Protein AF-A0A1G6S9R6-F1 (afdb_monomer_lite)

Radius of gyration: 13.31 Å; chains: 1; bounding box: 25×33×36 Å

pLDDT: mean 92.82, std 8.59, range [42.09, 98.25]

Foldseek 3Di:
DDFDKFFWAWDDKDFLDDDPVVVLVVVSHRWTWTDDQFKIWTHDPNHTDDIWTWAWDDDDQFWTKTWTADPVRFIKMKIFTDPVNQVVCCVVVVAPGKMWIGHPDPSGMITIIGTD

Organism: NCBI:txid686796

Structure (mmCIF, N/CA/C/O backbone):
data_AF-A0A1G6S9R6-F1
#
_entry.id   AF-A0A1G6S9R6-F1
#
loop_
_atom_site.group_PDB
_atom_site.id
_atom_site.type_symbol
_atom_site.label_atom_id
_atom_site.label_alt_id
_atom_site.label_comp_id
_atom_site.label_asym_id
_atom_site.label_entity_id
_atom_site.label_seq_id
_atom_site.pdbx_PDB_ins_code
_atom_site.Cartn_x
_atom_site.Cartn_y
_atom_site.Cartn_z
_atom_site.occupancy
_atom_site.B_iso_or_equiv
_atom_site.auth_seq_id
_atom_site.auth_comp_id
_atom_site.auth_asym_id
_atom_site.auth_atom_id
_atom_site.pdbx_PDB_model_num
ATOM 1 N N . MET A 1 1 ? 7.964 2.02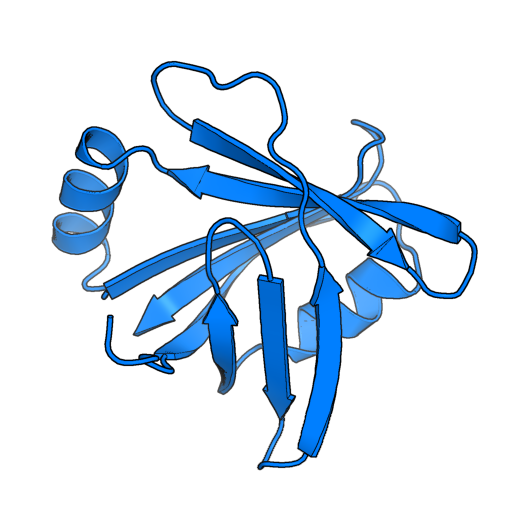0 18.099 1.00 44.84 1 MET A N 1
ATOM 2 C CA . MET A 1 1 ? 6.594 2.490 17.781 1.00 44.84 1 MET A CA 1
ATOM 3 C C . MET A 1 1 ? 5.659 1.297 17.873 1.00 44.84 1 MET A C 1
ATOM 5 O O . MET A 1 1 ? 6.050 0.240 17.399 1.00 44.84 1 MET A O 1
ATOM 9 N N . LYS A 1 2 ? 4.493 1.421 18.526 1.00 42.09 2 LYS A N 1
ATOM 10 C CA . LYS A 1 2 ? 3.493 0.340 18.559 1.00 42.09 2 LYS A CA 1
ATOM 11 C C . LYS A 1 2 ? 2.982 0.097 17.139 1.00 42.09 2 LYS A C 1
ATOM 13 O O . LYS A 1 2 ? 2.649 1.048 16.441 1.00 42.09 2 LYS A O 1
ATOM 18 N N . GLU A 1 3 ? 2.959 -1.159 16.728 1.00 53.91 3 GLU A N 1
ATOM 19 C CA . GLU A 1 3 ? 2.417 -1.600 15.448 1.00 53.91 3 GLU A CA 1
ATOM 20 C C . GLU A 1 3 ? 0.889 -1.453 15.508 1.00 53.91 3 GLU A C 1
ATOM 22 O O . GLU A 1 3 ? 0.230 -2.136 16.292 1.00 53.91 3 GLU A O 1
ATOM 27 N N . VAL A 1 4 ? 0.326 -0.496 14.769 1.00 69.56 4 VAL A N 1
ATOM 28 C CA . VAL A 1 4 ? -1.124 -0.258 14.731 1.00 69.56 4 VAL A CA 1
ATOM 29 C C . VAL A 1 4 ? -1.668 -0.875 13.448 1.00 69.56 4 VAL A C 1
ATOM 31 O O . VAL A 1 4 ? -1.180 -0.568 12.362 1.00 69.56 4 VAL A O 1
ATOM 34 N N . SER A 1 5 ? -2.647 -1.767 13.592 1.00 81.88 5 SER A N 1
ATOM 35 C CA . SER A 1 5 ? -3.412 -2.336 12.481 1.00 81.88 5 SER A CA 1
ATOM 36 C C . SER A 1 5 ? -4.670 -1.502 12.271 1.00 81.88 5 SER A C 1
ATOM 38 O O . SER A 1 5 ? -5.310 -1.117 13.250 1.00 81.88 5 SER A O 1
ATOM 40 N N . PHE A 1 6 ? -5.020 -1.237 11.017 1.00 94.06 6 PHE A N 1
ATOM 41 C CA . PHE A 1 6 ? -6.248 -0.535 10.637 1.00 94.06 6 PHE A CA 1
ATOM 42 C C . PHE A 1 6 ? -7.066 -1.384 9.678 1.00 94.06 6 PHE A C 1
ATOM 44 O O . PHE A 1 6 ? -6.505 -2.219 8.970 1.00 94.06 6 PHE A O 1
ATOM 51 N N . THR A 1 7 ? -8.368 -1.131 9.592 1.00 96.94 7 THR A N 1
ATOM 52 C CA . THR A 1 7 ? -9.202 -1.799 8.590 1.00 96.94 7 THR A CA 1
ATOM 53 C C . THR A 1 7 ? -9.147 -1.013 7.284 1.00 96.94 7 THR A C 1
ATOM 55 O O . THR A 1 7 ? -9.414 0.191 7.257 1.00 96.94 7 THR A O 1
ATOM 58 N N . ALA A 1 8 ? -8.795 -1.680 6.187 1.00 97.75 8 ALA A N 1
ATOM 59 C CA . ALA A 1 8 ? -8.860 -1.091 4.859 1.00 97.75 8 ALA A CA 1
ATOM 60 C C . ALA A 1 8 ? -10.309 -0.992 4.381 1.00 97.75 8 ALA A C 1
ATOM 62 O O . ALA A 1 8 ? -11.074 -1.948 4.447 1.00 97.75 8 ALA A O 1
ATOM 63 N N . LYS A 1 9 ? -10.660 0.172 3.844 1.00 97.88 9 LYS A N 1
ATOM 64 C CA . LYS A 1 9 ? -11.896 0.423 3.115 1.00 97.88 9 LYS A CA 1
ATOM 65 C C . LYS A 1 9 ? -11.546 0.812 1.688 1.00 97.88 9 LYS A C 1
ATOM 67 O O . LYS A 1 9 ? -10.861 1.818 1.476 1.00 97.88 9 LYS A O 1
ATOM 72 N N . TYR A 1 10 ? -12.015 0.040 0.717 1.00 97.62 10 TYR A N 1
ATOM 73 C CA . TYR A 1 10 ? -11.877 0.372 -0.696 1.00 97.62 10 TYR A CA 1
ATOM 74 C C . TYR A 1 10 ? -12.491 1.748 -0.976 1.00 97.62 10 TYR A C 1
ATOM 76 O O . TYR A 1 10 ? -13.603 2.055 -0.540 1.00 97.62 10 TYR A O 1
ATOM 84 N N . TRP A 1 11 ? -11.757 2.588 -1.707 1.00 96.56 11 TRP A N 1
ATOM 85 C CA . TRP A 1 11 ? -12.226 3.922 -2.074 1.00 96.56 11 TRP A CA 1
ATOM 86 C C . TRP A 1 11 ? -12.452 4.066 -3.573 1.00 96.56 11 TRP A C 1
ATOM 88 O O . TRP A 1 11 ? -13.544 4.432 -4.004 1.00 96.56 11 TRP A O 1
ATOM 98 N N . LYS A 1 12 ? -11.414 3.809 -4.369 1.00 96.81 12 LYS A N 1
ATOM 99 C CA . LYS A 1 12 ? -11.458 3.927 -5.829 1.00 96.81 12 LYS A CA 1
ATOM 100 C C . LYS A 1 12 ? -10.318 3.134 -6.459 1.00 96.81 12 LYS A C 1
ATOM 102 O O . LYS A 1 12 ? -9.329 2.824 -5.794 1.00 96.81 12 LYS A O 1
ATOM 107 N N . SER A 1 13 ? -10.413 2.882 -7.757 1.00 96.75 13 SER A N 1
ATOM 108 C CA . SER A 1 13 ? -9.332 2.287 -8.537 1.00 96.75 13 SER A CA 1
ATOM 109 C C . SER A 1 13 ? -9.292 2.840 -9.958 1.00 96.75 13 SER A C 1
ATOM 111 O O . SER A 1 13 ? -10.300 3.301 -10.490 1.00 96.75 13 SER A O 1
ATOM 113 N N . THR A 1 14 ? -8.109 2.774 -10.556 1.00 96.69 14 THR A N 1
ATOM 114 C CA . THR A 1 14 ? -7.872 2.946 -11.987 1.00 96.69 14 THR A CA 1
ATOM 115 C C . THR A 1 14 ? -7.122 1.709 -12.454 1.00 96.69 14 THR A C 1
ATOM 117 O O . THR A 1 14 ? -6.018 1.456 -11.979 1.00 96.69 14 THR A O 1
ATOM 120 N N . ILE A 1 15 ? -7.705 0.930 -13.359 1.00 95.88 15 ILE A N 1
ATOM 121 C CA . ILE A 1 15 ? -7.108 -0.308 -13.869 1.00 95.88 15 ILE A CA 1
ATOM 122 C C . ILE A 1 15 ? -7.104 -0.221 -15.393 1.00 95.88 15 ILE A C 1
ATOM 124 O O . ILE A 1 15 ? -8.146 -0.349 -16.026 1.00 95.88 15 ILE A O 1
ATOM 128 N N . ILE A 1 16 ? -5.934 0.045 -15.970 1.00 96.06 16 ILE A N 1
ATOM 129 C CA . ILE A 1 16 ? -5.725 0.043 -17.424 1.00 96.06 16 ILE A CA 1
ATOM 130 C C . ILE A 1 16 ? -5.303 -1.362 -17.860 1.00 96.06 16 ILE A C 1
ATOM 132 O O . ILE A 1 16 ? -5.828 -1.898 -18.834 1.00 96.06 16 ILE A O 1
ATOM 136 N N . LYS A 1 17 ? -4.395 -1.985 -17.099 1.00 93.12 17 LYS A N 1
ATOM 137 C CA . LYS A 1 17 ? -3.957 -3.368 -17.299 1.00 93.12 17 LYS A CA 1
ATOM 138 C C . LYS A 1 17 ? -3.990 -4.143 -15.988 1.00 93.12 17 LYS A C 1
ATOM 140 O O . LYS A 1 17 ? -3.299 -3.800 -15.028 1.00 93.12 17 LYS A O 1
ATOM 145 N N . GLU A 1 18 ? -4.773 -5.215 -15.977 1.00 92.38 18 GLU A N 1
ATOM 146 C CA . GLU A 1 18 ? -4.855 -6.134 -14.846 1.00 92.38 18 GLU A CA 1
ATOM 147 C C . GLU A 1 18 ? -3.637 -7.058 -14.751 1.00 92.38 18 GLU A C 1
ATOM 149 O O . GLU A 1 18 ? -3.089 -7.535 -15.746 1.00 92.38 18 GLU A O 1
ATOM 154 N N . ASN A 1 19 ? -3.268 -7.384 -13.517 1.00 90.81 19 ASN A N 1
ATOM 155 C CA . ASN A 1 19 ? -2.349 -8.463 -13.170 1.00 90.81 19 ASN A CA 1
ATOM 156 C C . ASN A 1 19 ? -2.794 -9.169 -11.873 1.00 90.81 19 ASN A C 1
ATOM 158 O O . ASN A 1 19 ? -3.807 -8.805 -11.264 1.00 90.81 19 ASN A O 1
ATOM 162 N N . ALA A 1 20 ? -2.042 -10.187 -11.446 1.00 92.62 20 ALA A N 1
ATOM 163 C CA . ALA A 1 20 ? -2.351 -10.946 -10.234 1.00 92.62 20 ALA A CA 1
ATOM 164 C C . ALA 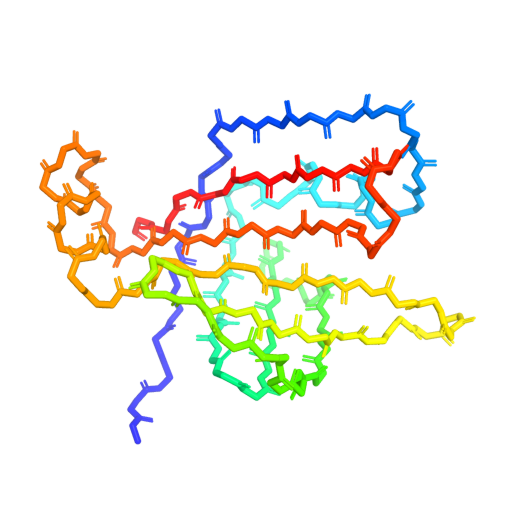A 1 20 ? -2.480 -10.045 -8.992 1.00 92.62 20 ALA A C 1
ATOM 166 O O . ALA A 1 20 ? -3.433 -10.197 -8.229 1.00 92.62 20 ALA A O 1
ATOM 167 N N . LEU A 1 21 ? -1.591 -9.057 -8.846 1.00 94.44 21 LEU A N 1
ATOM 168 C CA . LEU A 1 21 ? -1.613 -8.128 -7.719 1.00 94.44 21 LEU A CA 1
ATOM 169 C C . LEU A 1 21 ? -2.862 -7.245 -7.713 1.00 94.44 21 LEU A C 1
ATOM 171 O O . LEU A 1 21 ? -3.480 -7.086 -6.670 1.00 94.44 21 LEU A O 1
ATOM 175 N N . SER A 1 22 ? -3.271 -6.702 -8.861 1.00 95.62 22 SER A N 1
ATOM 176 C CA . SER A 1 22 ? -4.484 -5.878 -8.942 1.00 95.62 22 SER A CA 1
ATOM 177 C C . SER A 1 22 ? -5.744 -6.661 -8.555 1.00 95.62 22 SER A C 1
ATOM 179 O O . SER A 1 22 ? -6.562 -6.159 -7.787 1.00 95.62 22 SER A O 1
ATOM 181 N N . ARG A 1 23 ? -5.866 -7.922 -9.001 1.00 95.12 23 ARG A N 1
ATOM 182 C CA . ARG A 1 23 ? -6.992 -8.798 -8.643 1.00 95.12 23 ARG A CA 1
ATOM 183 C C . ARG A 1 23 ? -6.988 -9.149 -7.161 1.00 95.12 23 ARG A C 1
ATOM 185 O O . ARG A 1 23 ? -8.035 -9.111 -6.527 1.00 95.12 23 ARG A O 1
ATOM 192 N N . MET A 1 24 ? -5.812 -9.447 -6.609 1.00 95.44 24 MET A N 1
ATOM 193 C CA . MET A 1 24 ? -5.645 -9.686 -5.176 1.00 95.44 24 MET A CA 1
ATOM 194 C C . MET A 1 24 ? -6.027 -8.443 -4.364 1.00 95.44 24 MET A C 1
ATOM 196 O O . MET A 1 24 ? -6.785 -8.544 -3.404 1.00 95.44 24 MET A O 1
ATOM 200 N N . ALA A 1 25 ? -5.558 -7.268 -4.786 1.00 96.69 25 ALA A N 1
ATOM 201 C CA . ALA A 1 25 ? -5.768 -6.020 -4.073 1.00 96.69 25 ALA A CA 1
ATOM 202 C C . ALA A 1 25 ? -7.237 -5.591 -4.014 1.00 96.69 25 ALA A C 1
ATOM 204 O O . ALA A 1 25 ? -7.662 -5.051 -2.999 1.00 96.69 25 ALA A O 1
ATOM 205 N N . LEU A 1 26 ? -8.047 -5.880 -5.036 1.00 96.69 26 LEU A N 1
ATOM 206 C CA . LEU A 1 26 ? -9.497 -5.647 -4.969 1.00 96.69 26 LEU A CA 1
ATOM 207 C C . LEU A 1 26 ? -10.176 -6.421 -3.821 1.00 96.69 26 LEU A C 1
ATOM 209 O O . LEU A 1 26 ? -11.213 -5.987 -3.329 1.00 96.69 26 LEU A O 1
ATOM 213 N N . GLY A 1 27 ? -9.577 -7.523 -3.357 1.00 95.94 27 GLY A N 1
ATOM 214 C CA . GLY A 1 27 ? -10.041 -8.301 -2.207 1.00 95.94 27 GLY A CA 1
ATOM 215 C C . GLY A 1 27 ? -9.596 -7.771 -0.839 1.00 95.94 27 GLY A C 1
ATOM 216 O O . GLY A 1 27 ? -9.883 -8.413 0.167 1.00 95.94 27 GLY A O 1
ATOM 217 N N . PHE A 1 28 ? -8.887 -6.639 -0.772 1.00 97.12 28 PHE A N 1
ATOM 218 C CA . PHE A 1 28 ? -8.414 -6.065 0.496 1.00 97.12 28 PHE A CA 1
ATOM 219 C C . PHE A 1 28 ? -9.465 -5.213 1.224 1.00 97.12 28 PHE A C 1
ATOM 221 O O . PHE A 1 28 ? -9.183 -4.700 2.304 1.00 97.12 28 PHE A O 1
ATOM 228 N N . ASP A 1 29 ? -10.669 -5.043 0.671 1.00 97.31 29 ASP A N 1
ATOM 229 C CA . ASP A 1 2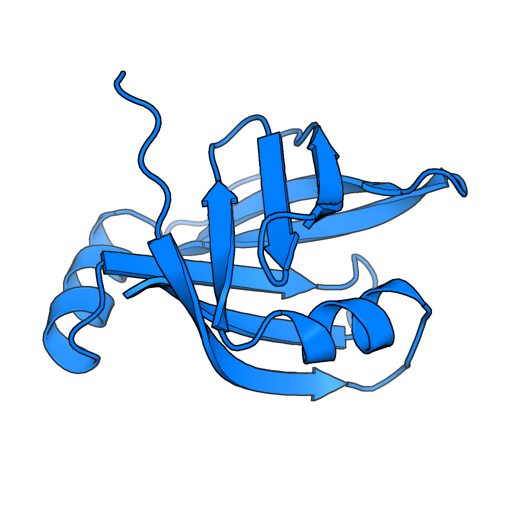9 ? -11.752 -4.359 1.384 1.00 97.31 29 ASP A CA 1
ATOM 230 C C . ASP A 1 29 ? -12.143 -5.130 2.658 1.00 97.31 29 ASP A C 1
ATOM 232 O O . ASP A 1 29 ? -12.375 -6.340 2.631 1.00 97.31 29 ASP A O 1
ATOM 236 N N . GLY A 1 30 ? -12.163 -4.434 3.794 1.00 97.31 30 GLY A N 1
ATOM 237 C CA . GLY A 1 30 ? -12.360 -5.023 5.118 1.00 97.31 30 GLY A CA 1
ATOM 238 C C . GLY A 1 30 ? -11.149 -5.780 5.679 1.00 97.31 30 GLY A C 1
ATOM 239 O O . GLY A 1 30 ? -11.278 -6.411 6.728 1.00 97.31 30 GLY A O 1
ATOM 240 N N . ALA A 1 31 ? -9.989 -5.751 5.015 1.00 97.62 31 ALA A N 1
ATOM 241 C CA . ALA A 1 31 ? -8.780 -6.416 5.495 1.00 97.62 31 ALA A CA 1
ATOM 242 C C . ALA A 1 31 ? -8.090 -5.631 6.620 1.00 97.62 31 ALA A C 1
ATOM 244 O O . ALA A 1 31 ? -8.112 -4.399 6.643 1.00 97.62 31 ALA A O 1
ATOM 245 N N . ASP A 1 32 ? -7.406 -6.349 7.507 1.00 97.38 32 ASP A N 1
ATOM 246 C CA . ASP A 1 32 ? -6.491 -5.762 8.480 1.00 97.38 32 ASP A CA 1
ATOM 247 C C . ASP A 1 32 ? -5.186 -5.394 7.778 1.00 97.38 32 ASP A C 1
ATOM 249 O O . ASP A 1 32 ? -4.502 -6.259 7.225 1.00 97.38 32 ASP A O 1
ATOM 253 N N . VAL A 1 33 ? -4.830 -4.114 7.808 1.00 97.12 33 VAL A N 1
ATOM 254 C CA . VAL A 1 33 ? -3.630 -3.576 7.174 1.00 97.12 33 VAL A CA 1
ATOM 255 C C . VAL A 1 33 ? -2.692 -3.016 8.225 1.00 97.12 33 VAL A C 1
ATOM 257 O O . VAL A 1 33 ? -3.031 -2.100 8.980 1.00 97.12 33 VAL A O 1
ATOM 260 N N . LYS A 1 34 ? -1.460 -3.514 8.198 1.00 95.50 34 LYS A N 1
ATOM 261 C CA . LYS A 1 34 ? -0.314 -2.902 8.863 1.00 95.50 34 LYS A CA 1
ATOM 262 C C . LYS A 1 34 ? 0.628 -2.388 7.789 1.00 95.50 34 LYS A C 1
ATOM 264 O O . LYS A 1 34 ? 1.068 -3.134 6.919 1.00 95.50 34 LYS A O 1
ATOM 269 N N . ILE A 1 35 ? 0.933 -1.101 7.842 1.00 93.25 35 ILE A N 1
ATOM 270 C CA . ILE A 1 35 ? 1.757 -0.437 6.836 1.00 93.25 35 ILE A CA 1
ATOM 271 C C . ILE A 1 35 ? 2.750 0.497 7.518 1.00 93.25 35 ILE A C 1
ATOM 273 O O . ILE A 1 35 ? 2.386 1.326 8.352 1.00 93.25 35 ILE A O 1
ATOM 277 N N . SER A 1 36 ? 4.016 0.367 7.145 1.00 91.25 36 SER A N 1
ATOM 278 C CA . SER A 1 36 ? 5.106 1.247 7.547 1.00 91.25 36 SER A CA 1
ATOM 279 C C . SER A 1 36 ? 5.875 1.711 6.311 1.00 91.25 36 SER A C 1
ATOM 281 O O . SER A 1 36 ? 5.490 1.438 5.176 1.00 91.25 36 SER A O 1
ATOM 283 N N . ASP A 1 37 ? 6.974 2.420 6.533 1.00 91.19 37 ASP A N 1
ATOM 284 C CA . ASP A 1 37 ? 7.868 2.855 5.459 1.00 91.19 37 ASP A CA 1
ATOM 285 C C . ASP A 1 37 ? 8.794 1.723 4.974 1.00 91.19 37 ASP A C 1
ATOM 287 O O . ASP A 1 37 ? 9.509 1.868 3.986 1.00 91.19 37 ASP A O 1
ATOM 291 N N . THR A 1 38 ? 8.782 0.582 5.670 1.00 94.31 38 THR A N 1
ATOM 292 C CA . THR A 1 38 ? 9.654 -0.565 5.398 1.00 94.31 38 THR A CA 1
ATOM 293 C C . THR A 1 38 ? 8.901 -1.844 5.096 1.00 94.31 38 THR A C 1
ATOM 295 O O . THR A 1 38 ? 9.499 -2.740 4.515 1.00 94.31 38 THR A O 1
ATOM 298 N N . ASN A 1 39 ? 7.623 -1.964 5.460 1.00 95.12 39 ASN A N 1
ATOM 299 C CA . ASN A 1 39 ? 6.843 -3.174 5.226 1.00 95.12 39 ASN A CA 1
ATOM 300 C C . ASN A 1 39 ? 5.356 -2.863 5.036 1.00 95.12 39 ASN A C 1
ATOM 302 O O . ASN A 1 39 ? 4.834 -1.866 5.540 1.00 95.12 39 ASN A O 1
ATOM 306 N N . ILE A 1 40 ? 4.668 -3.775 4.360 1.00 95.50 40 ILE A N 1
ATOM 307 C CA . ILE A 1 40 ? 3.211 -3.861 4.329 1.00 95.50 40 ILE A CA 1
ATOM 308 C C . ILE A 1 40 ? 2.794 -5.300 4.626 1.00 95.50 40 ILE A C 1
ATOM 310 O O . ILE A 1 40 ? 3.419 -6.238 4.137 1.00 95.50 40 ILE A O 1
ATOM 314 N N . GLU A 1 41 ? 1.747 -5.456 5.427 1.00 96.56 41 GLU A N 1
ATOM 315 C CA . GLU A 1 41 ? 1.120 -6.725 5.787 1.00 96.56 41 GLU A CA 1
ATOM 316 C C . GLU A 1 41 ? -0.400 -6.557 5.706 1.00 96.56 41 GLU A C 1
ATOM 318 O O . GLU A 1 41 ? -0.952 -5.589 6.234 1.00 96.56 41 GLU A O 1
ATOM 323 N N . ILE A 1 42 ? -1.071 -7.494 5.036 1.00 97.12 42 ILE A N 1
ATOM 324 C CA . ILE A 1 42 ? -2.521 -7.489 4.843 1.00 97.12 42 ILE A CA 1
ATOM 325 C C . ILE A 1 42 ? -3.079 -8.853 5.222 1.00 97.12 42 ILE A C 1
ATOM 327 O O . ILE A 1 42 ? -2.678 -9.885 4.666 1.00 97.12 42 ILE A O 1
ATOM 331 N N . LYS A 1 43 ? -4.035 -8.849 6.153 1.00 97.25 43 LYS A N 1
ATOM 332 C CA . LYS A 1 43 ? -4.743 -10.047 6.598 1.00 97.25 43 LYS A CA 1
ATOM 333 C C . LYS A 1 43 ? -6.223 -9.971 6.272 1.00 97.25 43 LYS A C 1
ATOM 335 O O . LYS A 1 43 ? -6.896 -9.003 6.605 1.00 97.25 43 LYS A O 1
ATOM 340 N N . VAL A 1 44 ? -6.750 -11.037 5.681 1.00 95.12 44 VAL A N 1
ATOM 341 C CA . VAL A 1 44 ? -8.182 -11.188 5.407 1.00 95.12 44 VAL A CA 1
ATOM 342 C C . VAL A 1 44 ? -8.725 -12.265 6.333 1.00 95.12 44 VAL A C 1
ATOM 344 O O . VAL A 1 44 ? -8.275 -13.413 6.293 1.00 95.12 44 VAL A O 1
ATOM 347 N N . LYS A 1 45 ? -9.687 -11.900 7.191 1.00 93.12 45 LYS A N 1
ATOM 348 C CA . LYS A 1 45 ? -10.261 -12.803 8.210 1.00 93.12 45 LYS A CA 1
ATOM 349 C C . LYS A 1 45 ? -9.174 -13.472 9.072 1.00 93.12 45 LYS A C 1
ATOM 351 O O . LYS A 1 45 ? -9.217 -14.674 9.311 1.00 93.12 45 LYS A O 1
ATOM 356 N N . GLY A 1 46 ? -8.159 -12.700 9.470 1.00 92.12 46 GLY A N 1
ATOM 357 C CA . GLY A 1 46 ? -7.026 -13.166 10.278 1.00 92.12 46 GLY A CA 1
ATOM 358 C C . GLY A 1 46 ? -5.924 -13.922 9.520 1.00 92.12 46 GLY A C 1
ATOM 359 O O . GLY A 1 46 ? -4.845 -14.113 10.077 1.00 92.12 46 GLY A O 1
ATOM 360 N N . ASN A 1 47 ? -6.137 -14.301 8.257 1.00 95.44 47 ASN A N 1
ATOM 361 C CA . ASN A 1 47 ? -5.135 -15.009 7.458 1.00 95.44 47 ASN A CA 1
ATOM 362 C C . ASN A 1 47 ? -4.243 -14.025 6.708 1.00 95.44 47 ASN A C 1
ATOM 364 O O . ASN A 1 47 ? -4.755 -13.109 6.069 1.00 95.44 47 ASN A O 1
ATOM 368 N N . LEU A 1 48 ? -2.926 -14.231 6.752 1.00 95.56 48 LEU A N 1
ATOM 369 C CA . LEU A 1 48 ? -1.975 -13.450 5.964 1.00 95.56 48 LEU A CA 1
ATOM 370 C C . LEU A 1 48 ? -2.170 -13.733 4.471 1.00 95.56 48 LEU A C 1
ATOM 372 O O . LEU A 1 48 ? -1.989 -14.864 4.035 1.00 95.56 48 LEU A O 1
ATOM 376 N N . VAL A 1 49 ? -2.546 -12.704 3.709 1.00 95.62 49 VAL A N 1
ATOM 377 C CA . VAL A 1 49 ? -2.787 -12.808 2.258 1.00 95.62 49 VAL A CA 1
ATOM 378 C C . VAL A 1 49 ? -1.711 -12.083 1.461 1.00 95.62 49 VAL A C 1
ATOM 380 O O . VAL A 1 49 ? -1.393 -12.489 0.348 1.00 95.62 49 VAL A O 1
ATOM 383 N N . PHE A 1 50 ? -1.143 -11.016 2.018 1.00 95.69 50 PHE A N 1
ATOM 384 C CA . PHE A 1 50 ? -0.118 -10.242 1.338 1.00 95.69 50 PHE A CA 1
ATOM 385 C C . PHE A 1 50 ? 0.887 -9.682 2.334 1.00 95.69 50 PHE A C 1
ATOM 387 O O . PHE A 1 50 ? 0.507 -9.118 3.361 1.00 95.69 50 PHE A O 1
ATOM 394 N N . HIS A 1 51 ? 2.169 -9.809 2.012 1.00 95.50 51 HIS A N 1
ATOM 395 C CA . HIS A 1 51 ? 3.238 -9.126 2.719 1.00 95.50 51 HIS A CA 1
ATOM 396 C C . HIS A 1 51 ? 4.366 -8.757 1.761 1.00 95.50 51 HIS A C 1
ATOM 398 O O . HIS A 1 51 ? 4.629 -9.463 0.793 1.00 95.50 51 HIS A O 1
ATOM 404 N N . SER A 1 52 ? 5.049 -7.651 2.039 1.00 95.88 52 SER A N 1
ATOM 405 C CA . SER A 1 52 ? 6.246 -7.261 1.295 1.00 95.88 52 SER A CA 1
ATOM 406 C C . SER A 1 52 ? 7.097 -6.306 2.110 1.00 95.88 52 SER A C 1
ATOM 408 O O . SER A 1 52 ? 6.576 -5.413 2.784 1.00 95.88 52 SER A O 1
ATOM 410 N N . THR A 1 53 ? 8.413 -6.430 1.959 1.00 95.88 53 THR A N 1
ATOM 411 C CA . THR A 1 53 ? 9.345 -5.363 2.326 1.00 95.88 53 THR A CA 1
ATOM 412 C C . THR A 1 53 ? 9.247 -4.229 1.310 1.00 95.88 53 THR A C 1
ATOM 414 O O . THR A 1 53 ? 8.980 -4.448 0.127 1.00 95.88 53 THR A O 1
ATOM 417 N N . LEU A 1 54 ? 9.445 -3.010 1.789 1.00 96.75 54 LEU A N 1
ATOM 418 C CA . LEU A 1 54 ? 9.333 -1.767 1.052 1.00 96.75 54 LEU A CA 1
ATOM 419 C C . LEU A 1 54 ? 10.672 -1.026 1.082 1.00 96.75 54 LEU A C 1
ATOM 421 O O . LEU A 1 54 ? 11.366 -0.994 2.099 1.00 96.75 54 LEU A O 1
ATOM 425 N N . LYS A 1 55 ? 11.028 -0.413 -0.046 1.00 96.88 55 LYS A N 1
ATOM 426 C CA . LYS A 1 55 ? 12.172 0.493 -0.176 1.00 96.88 55 LYS A CA 1
ATOM 427 C C . LYS A 1 55 ? 11.673 1.870 -0.604 1.00 96.88 55 LYS A C 1
ATOM 429 O O . LYS A 1 55 ? 10.871 1.934 -1.534 1.00 96.88 55 LYS A O 1
ATOM 434 N N . PRO A 1 56 ? 12.124 2.967 0.021 1.00 95.06 56 PRO A N 1
ATOM 435 C CA . PRO A 1 56 ? 11.681 4.301 -0.360 1.00 95.06 56 PRO A CA 1
ATOM 436 C C . PRO A 1 56 ? 12.045 4.608 -1.818 1.00 95.06 56 PRO A C 1
ATOM 438 O O . PRO A 1 56 ? 13.127 4.262 -2.294 1.00 95.06 56 PRO A O 1
ATOM 441 N N . LEU A 1 57 ? 11.121 5.254 -2.519 1.00 94.19 57 LEU A N 1
ATOM 442 C CA . LEU A 1 57 ? 11.340 5.888 -3.817 1.00 94.19 57 LEU A CA 1
ATOM 443 C C . LEU A 1 57 ? 11.529 7.401 -3.613 1.00 94.19 57 LEU A C 1
ATOM 445 O O . LEU A 1 57 ? 11.176 7.910 -2.545 1.00 94.19 57 LEU A O 1
ATOM 449 N N . PRO A 1 58 ? 12.069 8.133 -4.608 1.00 88.75 58 PRO A N 1
ATOM 450 C CA . PRO A 1 58 ? 12.144 9.589 -4.545 1.00 88.75 58 PRO A CA 1
ATOM 451 C C . PRO A 1 58 ? 10.782 10.188 -4.182 1.00 88.75 58 PRO A C 1
ATOM 453 O O . PRO A 1 58 ? 9.775 9.886 -4.824 1.00 88.75 58 PRO A O 1
ATOM 456 N N . SER A 1 59 ? 10.755 10.986 -3.117 1.00 76.44 59 SER A N 1
ATOM 457 C CA . SER A 1 59 ? 9.537 11.616 -2.620 1.00 76.44 59 SER A CA 1
ATOM 458 C C . SER A 1 59 ? 9.208 12.881 -3.404 1.00 76.44 59 SER A C 1
ATOM 460 O O . SER A 1 59 ? 10.093 13.577 -3.906 1.00 76.44 59 SER A O 1
ATOM 462 N N . ASP A 1 60 ? 7.917 13.197 -3.467 1.00 86.06 60 ASP A N 1
ATOM 463 C CA . ASP A 1 60 ? 7.430 14.512 -3.867 1.00 86.06 60 ASP A CA 1
ATOM 464 C C . ASP A 1 60 ? 6.788 15.215 -2.647 1.00 86.06 60 ASP A C 1
ATOM 466 O O . ASP A 1 60 ? 6.554 14.579 -1.616 1.00 86.06 60 ASP A O 1
ATOM 470 N N . PRO A 1 61 ? 6.516 16.532 -2.696 1.00 86.06 61 PRO A N 1
ATOM 471 C CA . PRO A 1 61 ? 5.974 17.263 -1.542 1.00 86.06 61 PRO A CA 1
ATOM 472 C C . PRO A 1 61 ? 4.611 16.752 -1.030 1.00 86.06 61 PRO A C 1
ATOM 474 O O . PRO A 1 61 ? 4.232 16.991 0.123 1.00 86.06 61 PRO A O 1
ATOM 477 N N . TRP A 1 62 ? 3.851 16.062 -1.878 1.00 89.50 62 TRP A N 1
ATOM 478 C CA . TRP A 1 62 ? 2.485 15.613 -1.628 1.00 89.50 62 TRP A CA 1
ATOM 479 C C . TRP A 1 62 ? 2.404 14.128 -1.297 1.00 89.50 62 TRP A C 1
ATOM 481 O O . TRP A 1 62 ? 1.501 13.726 -0.557 1.00 89.50 62 TRP A O 1
ATOM 491 N N . THR A 1 63 ? 3.321 13.313 -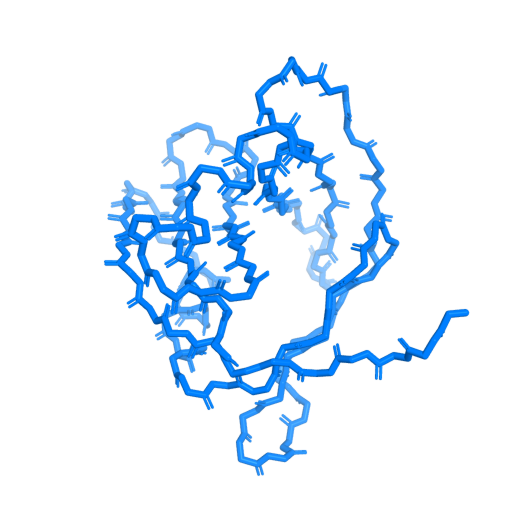1.823 1.00 92.62 63 THR A N 1
ATOM 492 C CA . THR A 1 63 ? 3.302 11.862 -1.638 1.00 92.62 63 THR A CA 1
ATOM 493 C C . THR A 1 63 ? 4.653 11.269 -1.259 1.00 92.62 63 THR A C 1
ATOM 495 O O . THR A 1 63 ? 5.726 11.726 -1.650 1.00 92.62 63 THR A O 1
ATOM 498 N N . ILE A 1 64 ? 4.573 10.188 -0.492 1.00 93.94 64 ILE A N 1
ATOM 499 C CA . ILE A 1 64 ? 5.688 9.329 -0.130 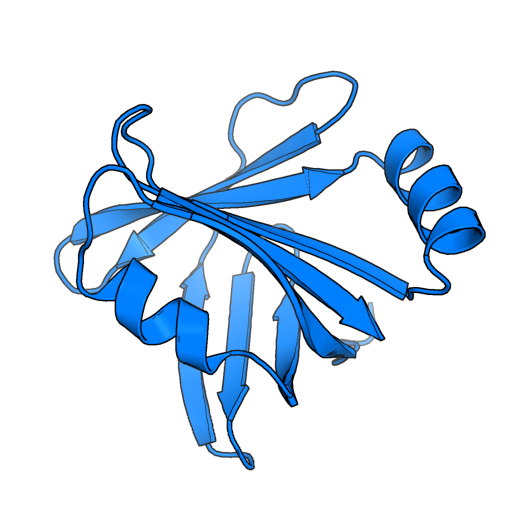1.00 93.94 64 ILE A CA 1
ATOM 500 C C . ILE A 1 64 ? 5.439 7.987 -0.810 1.00 93.94 64 ILE A C 1
ATOM 502 O O . ILE A 1 64 ? 4.411 7.344 -0.582 1.00 93.94 64 ILE A O 1
ATOM 506 N N . SER A 1 65 ? 6.369 7.583 -1.670 1.00 95.50 65 SER A N 1
ATOM 507 C CA . SER A 1 65 ? 6.259 6.361 -2.459 1.00 95.50 65 SER A CA 1
ATOM 508 C C . SER A 1 65 ? 7.296 5.336 -2.022 1.00 95.50 65 SER A C 1
ATOM 510 O O . SER A 1 65 ? 8.431 5.677 -1.695 1.00 95.50 65 SER A O 1
ATOM 512 N N . PHE A 1 66 ? 6.917 4.066 -2.069 1.00 96.56 66 PHE A N 1
ATOM 513 C CA . PHE A 1 66 ? 7.778 2.943 -1.736 1.00 96.56 66 PHE A CA 1
ATOM 514 C C . PHE A 1 66 ? 7.659 1.868 -2.804 1.00 96.56 66 PHE A C 1
ATOM 516 O O . PHE A 1 66 ? 6.558 1.575 -3.258 1.00 96.56 66 PHE A O 1
ATOM 523 N N . ARG A 1 67 ? 8.777 1.259 -3.179 1.00 97.38 67 ARG A N 1
ATOM 524 C CA . ARG A 1 67 ? 8.843 0.092 -4.055 1.00 97.38 67 ARG A CA 1
ATOM 525 C C . ARG A 1 67 ? 8.771 -1.182 -3.223 1.00 97.38 67 ARG A C 1
ATOM 527 O O . ARG A 1 67 ? 9.533 -1.321 -2.269 1.00 97.38 67 ARG A O 1
ATOM 534 N N . GLY A 1 68 ? 7.911 -2.109 -3.620 1.00 97.06 68 GLY A N 1
ATOM 535 C CA . GLY A 1 68 ? 7.926 -3.496 -3.162 1.00 97.06 68 GLY A CA 1
ATOM 536 C C . GLY A 1 68 ? 8.183 -4.448 -4.328 1.00 97.06 68 GLY A C 1
ATOM 537 O O . GLY A 1 68 ? 8.096 -4.048 -5.491 1.00 97.06 68 GLY A O 1
ATOM 538 N N . VAL A 1 69 ? 8.518 -5.695 -4.006 1.00 94.56 69 VAL A N 1
ATOM 539 C CA . VAL A 1 69 ? 8.823 -6.749 -4.983 1.00 94.56 69 VAL A CA 1
ATOM 540 C C . VAL A 1 69 ? 7.989 -7.974 -4.629 1.00 94.56 69 VAL A C 1
ATOM 542 O O . VAL A 1 69 ? 7.979 -8.392 -3.473 1.00 94.56 69 VAL A O 1
ATOM 545 N N . LEU A 1 70 ? 7.264 -8.512 -5.606 1.00 89.81 70 LEU A N 1
ATOM 546 C CA . LEU A 1 70 ? 6.494 -9.747 -5.470 1.00 89.81 70 LEU A CA 1
ATOM 547 C C . LEU A 1 70 ? 7.409 -10.976 -5.533 1.00 89.81 70 LEU A C 1
ATOM 549 O O . LEU A 1 70 ? 8.548 -10.895 -5.988 1.00 89.81 70 LEU A O 1
ATOM 553 N N . GLU A 1 71 ? 6.896 -12.136 -5.122 1.00 86.56 71 GLU A N 1
ATOM 554 C CA . GLU A 1 71 ? 7.639 -13.407 -5.178 1.00 86.56 71 GLU A CA 1
ATOM 555 C C . GLU A 1 71 ? 8.075 -13.785 -6.601 1.00 86.56 71 GLU A C 1
ATOM 557 O O . GLU A 1 71 ? 9.126 -14.392 -6.786 1.00 86.56 71 GLU A O 1
ATOM 562 N N . ASP A 1 72 ? 7.302 -13.378 -7.612 1.00 86.31 72 ASP A N 1
ATOM 563 C CA . ASP A 1 72 ? 7.625 -13.584 -9.028 1.00 86.31 72 ASP A CA 1
ATOM 564 C C . ASP A 1 72 ? 8.673 -12.591 -9.578 1.00 86.31 72 ASP A C 1
ATOM 566 O O . ASP A 1 72 ? 9.012 -12.635 -10.760 1.00 86.31 72 ASP A O 1
ATOM 570 N N . GLY A 1 73 ? 9.195 -11.696 -8.732 1.00 88.56 73 GLY A N 1
ATOM 571 C CA . GLY A 1 73 ? 10.177 -10.672 -9.088 1.00 88.56 73 GLY A CA 1
ATOM 572 C C . GLY A 1 73 ? 9.578 -9.387 -9.666 1.00 88.56 73 GLY A C 1
ATOM 573 O O . GLY A 1 73 ? 10.323 -8.442 -9.931 1.00 88.56 73 GLY A O 1
ATOM 574 N N . SER A 1 74 ? 8.257 -9.313 -9.848 1.00 90.31 74 SER A N 1
ATOM 575 C CA . SER A 1 74 ? 7.596 -8.112 -10.359 1.00 90.31 74 SER A CA 1
ATOM 576 C C . SER A 1 74 ? 7.595 -6.993 -9.324 1.00 90.31 74 SER A C 1
ATOM 578 O O . SER A 1 74 ? 7.305 -7.202 -8.144 1.00 90.31 74 SER A O 1
ATOM 580 N N . ASP A 1 75 ? 7.840 -5.769 -9.783 1.00 95.50 75 ASP A N 1
ATOM 581 C CA . ASP A 1 75 ? 7.767 -4.593 -8.927 1.00 95.50 75 ASP A CA 1
ATOM 582 C C . ASP A 1 75 ? 6.345 -4.051 -8.794 1.00 95.50 75 ASP A C 1
ATOM 584 O O . ASP A 1 75 ? 5.558 -4.006 -9.744 1.00 95.50 75 ASP A O 1
ATOM 588 N N . PHE A 1 76 ? 6.064 -3.505 -7.619 1.00 96.62 76 PHE A N 1
ATOM 589 C CA . PHE A 1 76 ? 4.902 -2.665 -7.371 1.00 96.62 76 PHE A CA 1
ATOM 590 C C . PHE A 1 76 ? 5.302 -1.462 -6.521 1.00 96.62 76 PHE A C 1
ATOM 592 O O . PHE A 1 76 ? 6.415 -1.384 -5.992 1.00 96.62 76 PHE A O 1
ATOM 599 N N . ARG A 1 77 ? 4.379 -0.516 -6.362 1.00 96.31 77 ARG A N 1
ATOM 600 C CA . ARG A 1 77 ? 4.557 0.607 -5.446 1.00 96.31 77 ARG A CA 1
ATOM 601 C C . ARG A 1 77 ? 3.402 0.772 -4.482 1.00 96.31 77 ARG A C 1
ATOM 603 O O . ARG A 1 77 ? 2.238 0.561 -4.824 1.00 96.31 77 ARG A O 1
ATOM 610 N N . ILE A 1 78 ? 3.761 1.217 -3.289 1.00 97.31 78 ILE A N 1
ATOM 611 C CA . ILE A 1 78 ? 2.861 1.752 -2.283 1.00 97.31 78 ILE A CA 1
ATOM 612 C C . ILE A 1 78 ? 3.007 3.265 -2.276 1.00 97.31 78 ILE A C 1
ATOM 614 O O . ILE A 1 78 ? 4.122 3.779 -2.244 1.00 97.31 78 ILE A O 1
ATOM 618 N N . ILE A 1 79 ? 1.886 3.976 -2.298 1.00 95.69 79 ILE A N 1
ATOM 619 C CA . ILE A 1 79 ? 1.858 5.440 -2.268 1.00 95.69 79 ILE A CA 1
ATOM 620 C C . ILE A 1 79 ? 1.052 5.877 -1.052 1.00 95.69 79 ILE A C 1
ATOM 622 O O . ILE A 1 79 ? -0.105 5.479 -0.894 1.00 95.69 79 ILE A O 1
ATOM 626 N N . LYS A 1 80 ? 1.656 6.712 -0.209 1.00 94.62 80 LYS A N 1
ATOM 627 C CA . LYS A 1 80 ? 1.036 7.347 0.956 1.00 94.62 80 LYS A CA 1
ATOM 628 C C . LYS A 1 80 ? 1.042 8.868 0.768 1.00 94.62 80 LYS A C 1
ATOM 630 O O . LYS A 1 80 ? 1.980 9.398 0.178 1.00 94.62 80 LYS A O 1
ATOM 635 N N . PRO A 1 81 ? 0.032 9.598 1.258 1.00 93.38 81 PRO A N 1
ATOM 636 C CA . PRO A 1 81 ? 0.114 11.054 1.332 1.00 93.38 81 PRO A CA 1
ATOM 637 C C . PRO A 1 81 ? 1.216 11.486 2.315 1.00 93.38 81 PRO A C 1
ATOM 639 O O . PRO A 1 81 ? 1.452 10.807 3.313 1.00 93.38 81 PRO A O 1
ATOM 642 N N . SER A 1 82 ? 1.852 12.631 2.058 1.00 92.19 82 SER A N 1
ATOM 643 C CA . SER A 1 82 ? 2.699 13.319 3.042 1.00 92.19 82 SER A CA 1
ATOM 644 C C . SER A 1 82 ? 1.877 13.760 4.259 1.00 92.19 82 SER A C 1
ATOM 646 O O . SER A 1 82 ? 0.660 13.906 4.152 1.00 92.19 82 SER A O 1
ATOM 648 N N . ASP A 1 83 ? 2.504 14.015 5.410 1.00 90.12 83 ASP A N 1
ATOM 649 C CA . ASP A 1 83 ? 1.790 14.328 6.665 1.00 90.12 83 ASP A CA 1
ATOM 650 C C . ASP A 1 83 ? 0.801 15.502 6.538 1.00 90.12 83 ASP A C 1
ATOM 652 O O . ASP A 1 83 ? -0.319 15.469 7.066 1.00 90.12 83 ASP A O 1
ATOM 656 N N . SER A 1 84 ? 1.180 16.533 5.776 1.00 88.62 84 SER A N 1
ATOM 657 C CA . SER A 1 84 ? 0.330 17.698 5.505 1.00 88.62 84 SER A CA 1
ATOM 658 C C . SER A 1 84 ? -0.884 17.339 4.641 1.00 88.62 84 SER A C 1
ATOM 660 O O . SER A 1 84 ? -1.997 17.812 4.894 1.00 88.62 84 SER A O 1
ATOM 662 N N . SER A 1 85 ? -0.691 16.471 3.648 1.00 91.69 85 SER A N 1
ATOM 663 C CA . SER A 1 85 ? -1.748 15.949 2.781 1.00 91.69 85 SER A CA 1
ATOM 664 C C . SER A 1 85 ? -2.659 14.986 3.546 1.00 91.69 85 SER A C 1
ATOM 666 O O . SER A 1 85 ? -3.883 15.086 3.453 1.00 91.69 85 SER A O 1
ATOM 668 N N . LEU A 1 86 ? -2.084 14.112 4.376 1.00 93.44 86 LEU A N 1
ATOM 669 C CA . LEU A 1 86 ? -2.807 13.152 5.200 1.00 93.44 86 LEU A CA 1
ATOM 670 C C . LEU A 1 86 ? -3.750 13.861 6.171 1.00 93.44 86 LEU A C 1
ATOM 672 O O . LEU A 1 86 ? -4.928 13.523 6.227 1.00 93.44 86 LEU A O 1
ATOM 676 N N . SER A 1 87 ? -3.273 14.898 6.859 1.00 93.44 87 SER A N 1
ATOM 677 C CA . SER A 1 87 ? -4.076 15.671 7.816 1.00 93.44 87 SER A CA 1
ATOM 678 C C . SER A 1 87 ? -5.349 16.263 7.190 1.00 93.44 87 SER A C 1
ATOM 680 O O . SER A 1 87 ? -6.388 16.367 7.845 1.00 93.44 87 SER A O 1
ATOM 682 N N . LYS A 1 88 ? -5.299 16.648 5.907 1.00 92.56 88 LYS A N 1
ATOM 683 C CA . LYS A 1 88 ? -6.472 17.139 5.159 1.00 92.56 88 LYS A CA 1
ATOM 684 C C . LYS A 1 88 ? -7.429 16.000 4.796 1.00 92.56 88 LYS A C 1
ATOM 686 O O . LYS A 1 88 ? -8.648 16.158 4.902 1.00 92.56 88 LYS A O 1
ATOM 691 N N . LEU A 1 89 ? -6.890 14.852 4.389 1.00 93.19 89 LEU A N 1
ATOM 692 C CA . LEU A 1 89 ? -7.678 13.670 4.029 1.00 93.19 89 LEU A CA 1
ATOM 693 C C . LEU A 1 89 ? -8.385 13.077 5.253 1.00 93.19 89 LEU A C 1
ATOM 695 O O . LEU A 1 89 ? -9.575 12.799 5.182 1.00 93.19 89 LEU A O 1
ATOM 699 N N . GLN A 1 90 ? -7.705 12.993 6.400 1.00 95.19 90 GLN A N 1
ATOM 700 C CA . GLN A 1 90 ? -8.293 12.514 7.656 1.00 95.19 90 GLN A CA 1
ATOM 701 C C . GLN A 1 90 ? -9.521 13.339 8.065 1.00 95.19 90 GLN A C 1
ATOM 703 O O . GLN A 1 90 ? -10.537 12.772 8.458 1.00 95.19 90 GLN A O 1
ATOM 708 N N . LYS A 1 91 ? -9.465 14.672 7.915 1.00 92.44 91 LYS A N 1
ATOM 709 C CA . LYS A 1 91 ? -10.597 15.569 8.208 1.00 92.44 91 LYS A CA 1
ATOM 710 C C . LYS A 1 91 ? -11.751 15.422 7.217 1.00 92.44 91 LYS A C 1
ATOM 712 O O . LYS A 1 91 ? -12.903 15.425 7.629 1.00 92.44 91 LYS A O 1
ATOM 717 N N . SER A 1 92 ? -11.451 15.329 5.922 1.00 94.56 92 SER A N 1
ATOM 718 C CA . SER A 1 92 ? -12.476 15.307 4.866 1.00 94.56 92 SER A CA 1
ATOM 719 C C . SER A 1 92 ? -13.134 13.941 4.679 1.00 94.56 92 SER A C 1
ATOM 721 O O . SER A 1 92 ? -14.307 13.879 4.325 1.00 94.56 92 SER A O 1
ATOM 723 N N . MET A 1 93 ? -12.402 12.853 4.926 1.00 93.75 93 MET A N 1
ATOM 724 C CA . MET A 1 93 ? -12.869 11.482 4.699 1.00 93.75 93 MET A CA 1
ATOM 725 C C . MET A 1 93 ? -13.095 10.681 5.983 1.00 93.75 93 MET A C 1
ATOM 727 O O . MET A 1 93 ? -13.472 9.515 5.899 1.00 93.75 93 MET A O 1
ATOM 731 N N . ASN A 1 94 ? -12.886 11.291 7.156 1.00 93.56 94 ASN A N 1
ATOM 732 C CA . ASN A 1 94 ? -13.022 10.647 8.465 1.00 93.56 94 ASN A CA 1
ATOM 733 C C . ASN A 1 94 ? -12.260 9.307 8.544 1.00 93.56 94 ASN A C 1
ATOM 735 O O . ASN A 1 94 ? -12.826 8.260 8.854 1.00 93.56 94 ASN A O 1
ATOM 739 N N . CYS A 1 95 ? -10.969 9.341 8.211 1.00 95.00 95 CYS A N 1
ATOM 740 C CA . CYS A 1 95 ? -10.090 8.171 8.190 1.00 95.00 95 CYS A CA 1
ATOM 741 C C . CYS A 1 95 ? -8.861 8.380 9.087 1.00 95.00 95 CYS A C 1
ATOM 743 O O . CYS A 1 95 ? -8.536 9.502 9.475 1.00 95.00 95 CYS A O 1
ATOM 745 N N . LYS A 1 96 ? -8.157 7.296 9.414 1.00 94.44 96 LYS A N 1
ATOM 746 C CA . LYS A 1 96 ? -6.871 7.302 10.129 1.00 94.44 96 LYS A CA 1
ATOM 747 C C . LYS A 1 96 ? -5.681 7.368 9.181 1.00 94.44 96 LYS A C 1
ATOM 749 O O . LYS A 1 96 ? -4.655 7.941 9.530 1.00 94.44 96 LYS A O 1
ATOM 754 N N . GLY A 1 97 ? -5.824 6.836 7.974 1.00 94.44 97 GLY A N 1
ATOM 755 C CA . GLY A 1 97 ? -4.754 6.752 6.986 1.00 94.44 97 GLY A CA 1
ATOM 756 C C . GLY A 1 97 ? -5.294 6.605 5.572 1.00 94.44 97 GLY A C 1
ATOM 757 O O . GLY A 1 97 ? -6.486 6.380 5.378 1.00 94.44 97 GLY A O 1
ATOM 758 N N . VAL A 1 98 ? -4.410 6.732 4.588 1.00 95.69 98 VAL A N 1
ATOM 759 C CA . VAL A 1 98 ? -4.701 6.451 3.178 1.00 95.69 98 VAL A CA 1
ATOM 760 C C . VAL A 1 98 ? -3.470 5.794 2.581 1.00 95.69 98 VAL A C 1
ATOM 762 O O . VAL A 1 98 ? -2.349 6.235 2.841 1.00 95.69 98 VAL A O 1
ATOM 765 N N . PHE A 1 99 ? -3.667 4.767 1.766 1.00 96.62 99 PHE A N 1
ATOM 766 C CA . PHE A 1 99 ? -2.597 4.224 0.941 1.00 96.62 99 PHE A CA 1
ATOM 767 C C . PHE A 1 99 ? -3.140 3.787 -0.415 1.00 96.62 99 PHE A C 1
ATOM 769 O O . PHE A 1 99 ? -4.339 3.570 -0.595 1.00 96.62 99 PHE A O 1
ATOM 776 N N . SER A 1 100 ? -2.239 3.677 -1.381 1.00 97.19 100 SER A N 1
ATOM 777 C CA . SER A 1 100 ? -2.535 3.100 -2.687 1.00 97.19 100 SER A CA 1
ATOM 778 C C . SER A 1 100 ? -1.554 1.980 -2.972 1.00 97.19 100 SER A C 1
ATOM 780 O O . SER A 1 100 ? -0.369 2.140 -2.688 1.00 97.19 100 SER A O 1
ATOM 782 N N . ILE A 1 101 ? -2.033 0.892 -3.565 1.00 97.50 101 ILE A N 1
ATOM 783 C CA . ILE A 1 101 ? -1.192 -0.126 -4.194 1.00 97.50 101 ILE A CA 1
ATOM 784 C C . ILE A 1 101 ? -1.301 0.031 -5.705 1.00 97.50 101 ILE A C 1
ATOM 786 O O . ILE A 1 101 ? -2.403 0.128 -6.249 1.00 97.50 101 ILE A O 1
ATOM 790 N N . ALA A 1 102 ? -0.165 0.137 -6.381 1.00 96.75 102 ALA A N 1
ATOM 791 C CA . ALA A 1 102 ? -0.131 0.475 -7.793 1.00 96.75 102 ALA A CA 1
ATOM 792 C C . ALA A 1 102 ? 1.003 -0.236 -8.531 1.00 96.75 102 ALA A C 1
ATOM 794 O O . ALA A 1 102 ? 2.020 -0.618 -7.950 1.00 96.75 102 ALA A O 1
ATOM 795 N N . SER A 1 103 ? 0.830 -0.354 -9.841 1.00 95.44 103 SER A N 1
ATOM 796 C CA . SER A 1 103 ? 1.886 -0.753 -10.763 1.00 95.44 103 SER A CA 1
ATOM 797 C C . SER A 1 103 ? 3.003 0.294 -10.801 1.00 95.44 103 SER A C 1
ATOM 799 O O . SER A 1 103 ? 2.755 1.495 -10.625 1.00 95.44 103 SER A O 1
ATOM 801 N N . MET A 1 104 ? 4.227 -0.162 -11.075 1.00 94.19 104 MET A N 1
ATOM 802 C CA . MET A 1 104 ? 5.328 0.718 -11.482 1.00 94.19 104 MET A CA 1
ATOM 803 C C . MET A 1 104 ? 5.129 1.261 -12.904 1.00 94.19 104 MET A C 1
ATOM 805 O O . MET A 1 104 ? 5.558 2.373 -13.194 1.00 94.19 104 MET A O 1
ATOM 809 N N . ASP A 1 105 ? 4.447 0.503 -13.768 1.00 92.25 105 ASP A N 1
ATOM 810 C CA . ASP A 1 105 ? 4.043 0.939 -15.107 1.00 92.25 105 ASP A CA 1
ATOM 811 C C . ASP A 1 105 ? 2.862 1.928 -15.012 1.00 92.25 105 ASP A C 1
ATOM 813 O O . ASP A 1 105 ? 1.812 1.558 -14.464 1.00 92.25 105 ASP A O 1
ATOM 817 N N . PRO A 1 106 ? 2.985 3.159 -15.550 1.00 86.62 106 PRO A N 1
ATOM 818 C CA . PRO A 1 106 ? 1.890 4.127 -15.623 1.00 86.62 106 PRO A CA 1
ATOM 819 C C . PRO A 1 106 ? 0.628 3.612 -16.333 1.00 86.62 106 PRO A C 1
ATOM 821 O O . PRO A 1 106 ? -0.463 4.086 -16.029 1.00 86.62 106 PRO A O 1
ATOM 824 N N . GLN A 1 107 ? 0.757 2.638 -17.240 1.00 91.56 107 GLN A N 1
ATOM 825 C CA . GLN A 1 107 ? -0.359 1.982 -17.935 1.00 91.56 107 GLN A CA 1
ATOM 826 C C . GLN A 1 107 ? -0.851 0.707 -17.223 1.00 91.56 107 GLN A C 1
ATOM 828 O O . GLN A 1 107 ? -1.551 -0.115 -17.810 1.00 91.56 107 GLN A O 1
ATOM 833 N N . GLY A 1 108 ? -0.476 0.516 -15.956 1.00 94.69 108 GLY A N 1
ATOM 834 C CA . GLY A 1 108 ? -0.915 -0.607 -15.134 1.00 94.69 108 GLY A CA 1
ATOM 835 C C . GLY A 1 108 ? -2.198 -0.309 -14.362 1.00 94.69 108 GLY A C 1
ATOM 836 O O . GLY A 1 108 ? -3.269 -0.108 -14.934 1.00 94.69 108 GLY A O 1
ATOM 837 N N . PHE A 1 109 ? -2.091 -0.306 -13.036 1.00 96.69 109 PHE A N 1
ATOM 838 C CA . PHE A 1 109 ? -3.214 -0.080 -12.133 1.00 96.69 109 PHE A CA 1
ATOM 839 C C . PHE A 1 109 ? -2.812 0.785 -10.934 1.00 96.69 109 PHE A C 1
ATOM 841 O O . PHE A 1 109 ? -1.633 0.877 -10.588 1.00 96.69 109 PHE A O 1
ATOM 848 N N . ALA A 1 110 ? -3.808 1.356 -10.267 1.00 97.31 110 ALA A N 1
ATOM 849 C CA . ALA A 1 110 ? -3.723 1.936 -8.936 1.00 97.31 110 ALA A CA 1
ATOM 850 C C . ALA A 1 110 ? -5.041 1.682 -8.195 1.00 97.31 110 ALA A C 1
ATOM 852 O O . ALA A 1 110 ? -6.114 1.975 -8.717 1.00 97.31 110 ALA A O 1
ATOM 853 N N . ILE A 1 111 ? -4.970 1.133 -6.985 1.00 98.25 111 ILE A N 1
ATOM 854 C CA . ILE A 1 111 ? -6.129 0.874 -6.124 1.00 98.25 111 ILE A CA 1
ATOM 855 C C . ILE A 1 111 ? -5.900 1.601 -4.804 1.00 98.25 111 ILE A C 1
ATOM 857 O O . ILE A 1 111 ? -4.823 1.505 -4.217 1.00 98.25 111 ILE A O 1
ATOM 861 N N . HIS A 1 112 ? -6.904 2.352 -4.363 1.00 97.69 112 HIS A N 1
ATOM 862 C CA . HIS A 1 112 ? -6.809 3.287 -3.252 1.00 97.69 112 HIS A CA 1
ATOM 863 C C . HIS A 1 112 ? -7.692 2.846 -2.085 1.00 97.69 112 HIS A C 1
ATOM 865 O O . HIS A 1 112 ? -8.868 2.521 -2.276 1.00 97.69 112 HIS A O 1
ATOM 871 N N . PHE A 1 113 ? -7.137 2.925 -0.878 1.00 98.19 113 PHE A N 1
ATOM 872 C CA . PHE A 1 113 ? -7.798 2.528 0.359 1.00 98.19 113 PHE A CA 1
ATOM 873 C C . PHE A 1 113 ? -7.752 3.645 1.392 1.00 98.19 113 PHE A C 1
ATOM 875 O O . PHE A 1 113 ? -6.734 4.325 1.557 1.00 98.19 113 PHE A O 1
ATOM 882 N N . LEU A 1 114 ? -8.848 3.781 2.131 1.00 97.56 114 LEU A N 1
ATOM 883 C CA . LEU A 1 114 ? -8.878 4.492 3.403 1.00 97.56 114 LEU A CA 1
ATOM 884 C C . LEU A 1 114 ? -8.579 3.489 4.518 1.00 97.56 114 LEU A C 1
ATOM 886 O O . LEU A 1 114 ? -9.056 2.361 4.474 1.00 97.56 114 LEU A O 1
ATOM 890 N N . LEU A 1 115 ? -7.812 3.901 5.519 1.00 96.69 115 LEU A N 1
ATOM 891 C CA . LEU A 1 115 ? -7.612 3.147 6.754 1.00 96.69 115 LEU A CA 1
ATOM 892 C C . LEU A 1 115 ? -8.540 3.730 7.815 1.00 96.69 115 LEU A C 1
ATOM 894 O O . LEU A 1 115 ? -8.454 4.934 8.076 1.00 96.69 115 LEU A O 1
ATOM 898 N N . ILE A 1 116 ? -9.426 2.914 8.385 1.00 94.69 116 ILE A N 1
ATOM 899 C CA . ILE A 1 116 ? -10.425 3.327 9.388 1.00 94.69 116 ILE A CA 1
ATOM 900 C C . ILE A 1 116 ? -10.076 2.752 10.760 1.00 94.69 116 ILE A C 1
ATOM 902 O O . ILE A 1 116 ? -9.533 1.625 10.811 1.00 94.69 116 ILE A O 1
#

Sequence (116 aa):
MKEVSFTAKYWKSTIIKENALSRMALGFDGADVKISDTNIEIKVKGNLVFHSTLKPLPSDPWTISFRGVLEDGSDFRIIKPSDSSLSKLQKSMNCKGVFSIASMDPQGFAIHFLLI

Secondary structure (DSSP, 8-state):
-----EEEEE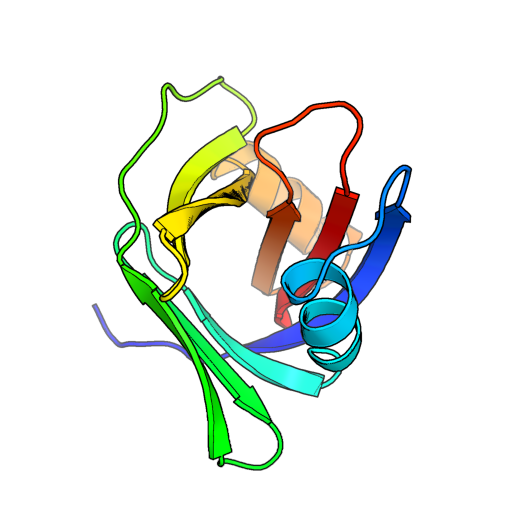EEEEESS--HHHHHHHTTTT-EEEE-SSEEEEEETTEEEEEEEEEEPPP-SSEEEEEEE-TTS-EEEEEEE-HHHHHHHHHHHT-SEEEEEEESSTTSEEEEEEE-